Protein AF-A0A2S6NEL4-F1 (afdb_monomer_lite)

Sequence (111 aa):
MTRTSIQKSTRRAGSAGKIAITLRLDPDRVQQLQTIAEAENRTLTNLVETTLIRDLVRRDEAARVITMRAAPGTSNHVAPEDIVRGHDESDEAFARRRNLLTELWSIPDSD

Secondary structure (DSSP, 8-state):
---------------PPPPP-PPP--HHHHHHHHHHHHHTT--HHHHHHHHHHHHHHHHHHHHT-----PPTT--S---GGG-PPPTT--HHHHHHHHHHHHHHHTSPP--

Organism: Rhodopila globiformis (NCBI:txid1071)

Radius of gyration: 27.89 Å; chains: 1; bounding box: 54×68×56 Å

pLDDT: mean 77.86, std 17.77, range [39.16, 97.75]

Structure (mmCIF, N/CA/C/O backbone):
data_AF-A0A2S6NEL4-F1
#
_entry.id   AF-A0A2S6NEL4-F1
#
loop_
_atom_site.group_PDB
_atom_site.id
_atom_site.type_symbol
_atom_site.label_atom_id
_atom_site.label_alt_id
_atom_site.label_comp_id
_atom_site.label_asym_id
_atom_site.label_entity_id
_atom_site.label_seq_id
_atom_site.pdbx_PDB_ins_code
_atom_site.Cartn_x
_atom_site.Cartn_y
_atom_site.Cartn_z
_atom_site.occupancy
_atom_site.B_iso_or_equiv
_atom_site.auth_seq_id
_atom_site.auth_comp_id
_atom_site.auth_asym_id
_atom_site.auth_atom_id
_atom_site.pdbx_PDB_model_num
ATOM 1 N N . MET A 1 1 ? 33.972 47.675 3.404 1.00 41.34 1 MET A N 1
ATOM 2 C CA . MET A 1 1 ? 33.938 46.198 3.504 1.00 41.34 1 MET A CA 1
ATOM 3 C C . MET A 1 1 ? 32.610 45.804 4.135 1.00 41.34 1 MET A C 1
ATOM 5 O O . MET A 1 1 ? 32.471 45.924 5.343 1.00 41.34 1 MET A O 1
ATOM 9 N N . THR A 1 2 ? 31.615 45.421 3.334 1.00 39.22 2 THR A N 1
ATOM 10 C CA . THR A 1 2 ? 30.230 45.220 3.800 1.00 39.22 2 THR A CA 1
ATOM 11 C C . THR A 1 2 ? 29.858 43.754 3.594 1.00 39.22 2 THR A C 1
ATOM 13 O O . THR A 1 2 ? 29.846 43.272 2.465 1.00 39.22 2 THR A O 1
ATOM 16 N N . ARG A 1 3 ? 29.639 43.015 4.689 1.00 39.69 3 ARG A N 1
ATOM 17 C CA . ARG A 1 3 ? 29.252 41.597 4.661 1.00 39.69 3 ARG A CA 1
ATOM 18 C C . ARG A 1 3 ? 27.753 41.484 4.376 1.00 39.69 3 ARG A C 1
ATOM 20 O O . ARG A 1 3 ? 26.939 41.752 5.253 1.00 39.69 3 ARG A O 1
ATOM 27 N N . THR A 1 4 ? 27.400 41.055 3.169 1.00 39.16 4 THR A N 1
ATOM 28 C CA . THR A 1 4 ? 26.036 40.645 2.816 1.00 39.16 4 THR A CA 1
ATOM 29 C C . THR A 1 4 ? 25.757 39.273 3.426 1.00 39.16 4 THR A C 1
ATOM 31 O O . THR A 1 4 ? 26.258 38.255 2.954 1.00 39.16 4 THR A O 1
ATOM 34 N N . SER A 1 5 ? 24.979 39.249 4.507 1.00 42.72 5 SER A N 1
ATOM 35 C CA . SER A 1 5 ? 24.417 38.021 5.070 1.00 42.72 5 SER A CA 1
ATOM 36 C C . SER A 1 5 ? 23.259 37.561 4.186 1.00 42.72 5 SER A C 1
ATOM 38 O O . SER A 1 5 ? 22.214 38.207 4.134 1.00 42.72 5 SER A O 1
ATOM 40 N N . ILE A 1 6 ? 23.450 36.462 3.458 1.00 54.22 6 ILE A N 1
ATOM 41 C CA . ILE A 1 6 ? 22.385 35.798 2.705 1.00 54.22 6 ILE A CA 1
ATOM 42 C C . ILE A 1 6 ? 21.683 34.854 3.683 1.00 54.22 6 ILE A C 1
ATOM 44 O O . ILE A 1 6 ? 22.143 33.738 3.928 1.00 54.22 6 ILE A O 1
ATOM 48 N N . GLN A 1 7 ? 20.566 35.298 4.262 1.00 52.69 7 GLN A N 1
ATOM 49 C CA . GLN A 1 7 ? 19.666 34.393 4.970 1.00 52.69 7 GLN A CA 1
ATOM 50 C C . GLN A 1 7 ? 19.030 33.444 3.951 1.00 52.69 7 GLN A C 1
ATOM 52 O O . GLN A 1 7 ? 18.146 33.808 3.177 1.00 52.69 7 GLN A O 1
ATOM 57 N N . LYS A 1 8 ? 19.517 32.203 3.946 1.00 45.66 8 LYS A N 1
ATOM 58 C CA . LYS A 1 8 ? 18.956 31.083 3.196 1.00 45.66 8 LYS A CA 1
ATOM 59 C C . LYS A 1 8 ? 17.576 30.775 3.785 1.00 45.66 8 LYS A C 1
ATOM 61 O O . LYS A 1 8 ? 17.465 30.054 4.771 1.00 45.66 8 LYS A O 1
ATOM 66 N N . SER A 1 9 ? 16.538 31.382 3.211 1.00 48.22 9 SER A N 1
ATOM 67 C CA . SER A 1 9 ? 15.140 31.081 3.518 1.00 48.22 9 SER A CA 1
ATOM 68 C C . SER A 1 9 ? 14.890 29.608 3.201 1.00 48.22 9 SER A C 1
ATOM 70 O O . SER A 1 9 ? 14.763 29.203 2.043 1.00 48.22 9 SER A O 1
ATOM 72 N N . THR A 1 10 ? 14.888 28.777 4.238 1.00 49.50 10 THR A N 1
ATOM 73 C CA . THR A 1 10 ? 14.349 27.429 4.168 1.00 49.50 10 THR A CA 1
ATOM 74 C C . THR A 1 10 ? 12.853 27.584 3.936 1.00 49.50 10 THR A C 1
ATOM 76 O O . THR A 1 10 ? 12.089 27.890 4.850 1.00 49.50 10 THR A O 1
ATOM 79 N N . ARG A 1 11 ? 12.417 27.410 2.683 1.00 49.47 11 ARG A N 1
ATOM 80 C CA . ARG A 1 11 ? 11.003 27.174 2.394 1.00 49.47 11 ARG A CA 1
ATOM 81 C C . ARG A 1 11 ? 10.599 25.969 3.237 1.00 49.47 11 ARG A C 1
ATOM 83 O O . ARG A 1 11 ? 10.966 24.843 2.911 1.00 49.47 11 ARG A O 1
ATOM 90 N N . ARG A 1 12 ? 9.870 26.199 4.333 1.00 48.91 12 ARG A N 1
ATOM 91 C CA . ARG A 1 12 ? 9.016 25.161 4.907 1.00 48.91 12 ARG A CA 1
ATOM 92 C C . ARG A 1 12 ? 8.145 24.707 3.747 1.00 48.91 12 ARG A C 1
ATOM 94 O O . ARG A 1 12 ? 7.362 25.505 3.236 1.00 48.91 12 ARG A O 1
ATOM 101 N N . ALA A 1 13 ? 8.349 23.477 3.282 1.00 52.28 13 ALA A N 1
ATOM 102 C CA . ALA A 1 13 ? 7.366 22.813 2.447 1.00 52.28 13 ALA A CA 1
ATOM 103 C C . ALA A 1 13 ? 6.037 22.970 3.189 1.00 52.28 13 ALA A C 1
ATOM 105 O O . ALA A 1 13 ? 5.919 22.533 4.336 1.00 52.28 13 ALA A O 1
ATOM 106 N N . GLY A 1 14 ? 5.120 23.750 2.613 1.00 42.66 14 GLY A N 1
ATOM 107 C CA . GLY A 1 14 ? 3.842 24.035 3.243 1.00 42.66 14 GLY A CA 1
ATOM 108 C C . GLY A 1 14 ? 3.195 22.708 3.598 1.00 42.66 14 GLY A C 1
ATOM 109 O O . GLY A 1 14 ? 3.148 21.809 2.760 1.00 42.66 14 GLY A O 1
ATOM 110 N N . SER A 1 15 ? 2.746 22.561 4.843 1.00 57.19 15 SER A N 1
ATOM 111 C CA . SER A 1 15 ? 1.880 21.452 5.209 1.00 57.19 15 SER A CA 1
ATOM 112 C C . SER A 1 15 ? 0.627 21.589 4.353 1.00 57.19 15 SER A C 1
ATOM 114 O O . SER A 1 15 ? -0.249 22.394 4.677 1.00 57.19 15 SER A O 1
ATOM 116 N N . ALA A 1 16 ? 0.566 20.877 3.228 1.00 63.59 16 ALA A N 1
ATOM 117 C CA . ALA A 1 16 ? -0.685 20.674 2.522 1.00 63.59 16 ALA A CA 1
ATOM 118 C C . ALA A 1 16 ? -1.694 20.228 3.590 1.00 63.59 16 ALA A C 1
ATOM 120 O O . ALA A 1 16 ? -1.413 19.304 4.356 1.00 63.59 16 ALA A O 1
ATOM 121 N N . GLY A 1 17 ? -2.765 21.005 3.767 1.00 74.69 17 GLY A N 1
ATOM 122 C CA . GLY A 1 17 ? -3.658 20.856 4.913 1.00 74.69 17 GLY A CA 1
ATOM 123 C C . GLY A 1 17 ? -4.174 19.423 5.020 1.00 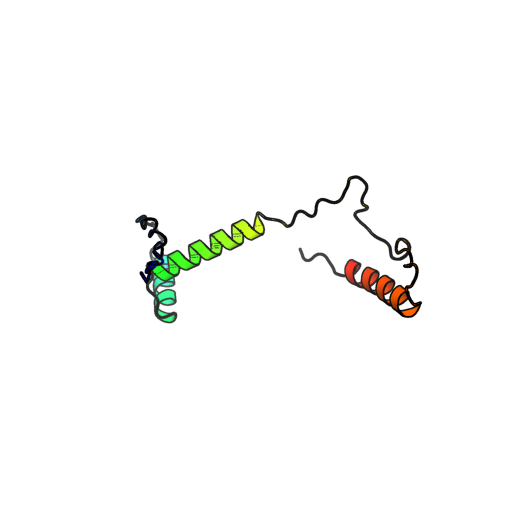74.69 17 GLY A C 1
ATOM 124 O O . GLY A 1 17 ? -4.530 18.813 4.013 1.00 74.69 17 GLY A O 1
ATOM 125 N N . LYS A 1 18 ? -4.203 18.871 6.236 1.00 80.50 18 LYS A N 1
ATOM 126 C CA . LYS A 1 18 ? -4.796 17.551 6.471 1.00 80.50 18 LYS A CA 1
ATOM 127 C C . LYS A 1 18 ? -6.302 17.633 6.221 1.00 80.50 18 LYS A C 1
ATOM 129 O O . LYS A 1 18 ? -6.968 18.494 6.792 1.00 80.50 18 LYS A O 1
ATOM 134 N N . ILE A 1 19 ? -6.830 16.731 5.397 1.00 89.12 19 ILE A N 1
ATOM 135 C CA . ILE A 1 19 ? -8.271 16.594 5.166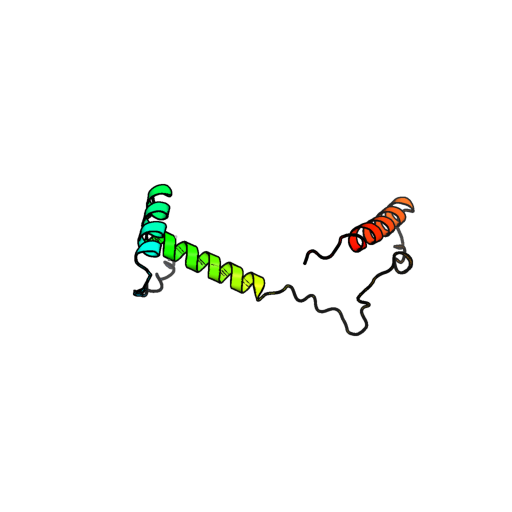 1.00 89.12 19 ILE A CA 1
ATOM 136 C C . ILE A 1 19 ? -8.812 15.578 6.171 1.00 89.12 19 ILE A C 1
ATOM 138 O O . ILE A 1 19 ? -8.320 14.453 6.245 1.00 89.12 19 ILE A O 1
ATOM 142 N N . ALA A 1 20 ? -9.816 15.971 6.954 1.00 91.38 20 ALA A N 1
ATOM 143 C CA . ALA A 1 20 ? -10.505 15.051 7.850 1.00 91.38 20 ALA A CA 1
ATOM 144 C C . ALA A 1 20 ? -11.470 14.170 7.044 1.00 91.38 20 ALA A C 1
ATOM 146 O O . ALA A 1 20 ? -12.344 14.680 6.344 1.00 91.38 20 ALA A O 1
ATOM 147 N N . ILE A 1 21 ? -11.318 12.851 7.155 1.00 89.38 21 ILE A N 1
ATOM 148 C CA 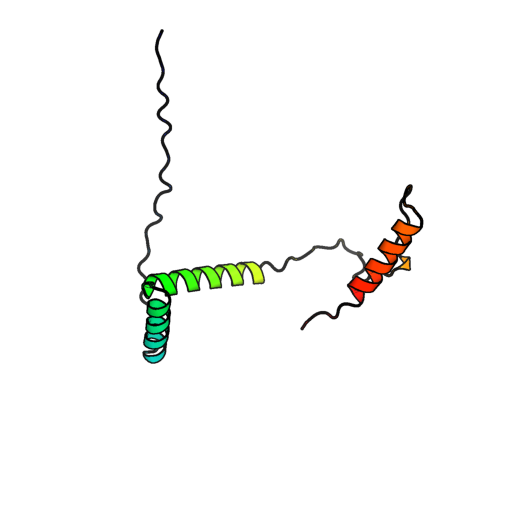. ILE A 1 21 ? -12.167 11.862 6.484 1.00 89.38 21 ILE A CA 1
ATOM 149 C C . ILE A 1 21 ? -12.817 10.995 7.558 1.00 89.38 21 ILE A C 1
ATOM 151 O O . ILE A 1 21 ? -12.144 10.509 8.464 1.00 89.38 21 ILE A O 1
ATOM 155 N N . THR A 1 22 ? -14.129 10.795 7.451 1.00 93.69 22 THR A N 1
ATOM 156 C CA . THR A 1 22 ? -14.856 9.843 8.298 1.00 93.69 22 THR A CA 1
ATOM 157 C C . THR A 1 22 ? -14.973 8.516 7.561 1.00 93.69 22 THR A C 1
ATOM 159 O O . THR A 1 22 ? -15.506 8.476 6.454 1.00 93.69 22 THR A O 1
ATOM 162 N N . LEU A 1 23 ? -14.491 7.434 8.172 1.00 90.88 23 LEU A N 1
ATOM 163 C CA . LEU A 1 23 ? -14.617 6.082 7.636 1.00 90.88 23 LEU A CA 1
ATOM 164 C C . LEU A 1 23 ? -15.708 5.329 8.396 1.00 90.88 23 LEU A C 1
ATOM 166 O O . LEU A 1 23 ? -15.757 5.358 9.624 1.00 90.88 23 LEU A O 1
ATOM 170 N N . ARG A 1 24 ? -16.570 4.633 7.656 1.00 94.56 24 ARG A N 1
ATOM 171 C CA . ARG A 1 24 ? -17.525 3.675 8.215 1.00 94.56 24 ARG A CA 1
ATOM 172 C C . ARG A 1 24 ? -16.942 2.282 8.060 1.00 94.56 24 ARG A C 1
ATOM 174 O O . ARG A 1 24 ? -16.704 1.847 6.938 1.00 94.56 24 ARG A O 1
ATOM 181 N N . LEU A 1 25 ? -16.702 1.619 9.182 1.00 93.88 25 LEU A N 1
ATOM 182 C CA . LEU A 1 25 ? -16.136 0.279 9.244 1.00 93.88 25 LEU A CA 1
ATOM 183 C C . LEU A 1 25 ? -17.055 -0.614 10.069 1.00 93.88 25 LEU A C 1
ATOM 185 O O . LEU A 1 25 ? -17.763 -0.138 10.957 1.00 93.88 25 LEU A O 1
ATOM 189 N N . ASP A 1 26 ? -17.016 -1.903 9.760 1.00 96.50 26 ASP A N 1
ATOM 190 C CA . ASP A 1 26 ? -17.641 -2.922 10.588 1.00 96.50 26 ASP A CA 1
ATOM 191 C C . ASP A 1 26 ? -17.004 -2.920 11.998 1.00 96.50 26 ASP A C 1
ATOM 193 O O . ASP A 1 26 ? -15.775 -2.785 12.094 1.00 96.50 26 ASP A O 1
ATOM 197 N N . PRO A 1 27 ? -17.794 -3.041 13.083 1.00 95.69 27 PRO A N 1
ATOM 198 C CA . PRO A 1 27 ? -17.280 -3.039 14.453 1.00 95.69 27 PRO A CA 1
ATOM 199 C C . PRO A 1 27 ? -16.150 -4.045 14.698 1.00 95.69 27 PRO A C 1
ATOM 201 O O . PRO A 1 27 ? -15.140 -3.687 15.311 1.00 95.69 27 PRO A O 1
ATOM 204 N N . ASP A 1 28 ? -16.260 -5.258 14.155 1.00 96.94 28 ASP A N 1
ATOM 205 C CA . ASP A 1 28 ? -15.263 -6.314 14.348 1.00 96.94 28 ASP A CA 1
ATOM 206 C C . ASP A 1 28 ? -13.939 -5.930 13.674 1.00 96.94 28 ASP A C 1
ATOM 208 O O . ASP A 1 28 ? -12.844 -6.179 14.186 1.00 96.94 28 ASP A O 1
ATOM 212 N N . ARG A 1 29 ? -14.025 -5.237 12.531 1.00 95.31 29 ARG A N 1
ATOM 213 C CA . ARG A 1 29 ? -12.853 -4.723 11.808 1.00 95.31 29 ARG A CA 1
ATOM 214 C C . ARG A 1 29 ? -12.192 -3.565 12.534 1.00 95.31 29 ARG A C 1
ATOM 216 O O . ARG A 1 29 ? -10.964 -3.494 12.542 1.00 95.31 29 ARG A O 1
ATOM 223 N N . VAL A 1 30 ? -12.969 -2.681 13.160 1.00 95.75 30 VAL A N 1
ATOM 224 C CA . VAL A 1 30 ? -12.413 -1.614 14.006 1.00 95.75 30 VAL A CA 1
ATOM 225 C C . VAL A 1 30 ? -11.639 -2.220 15.169 1.00 95.75 30 VAL A C 1
ATOM 227 O O . VAL A 1 30 ? -10.509 -1.807 15.420 1.00 95.75 30 VAL A O 1
ATOM 230 N N . GLN A 1 31 ? -12.203 -3.231 15.831 1.00 96.88 31 GLN A N 1
ATOM 231 C CA . GLN A 1 31 ? -11.550 -3.883 16.961 1.00 96.88 31 GLN A CA 1
ATOM 232 C C . GLN A 1 31 ? -10.254 -4.585 16.541 1.00 96.88 31 GLN A C 1
ATOM 234 O O . GLN A 1 31 ? -9.222 -4.403 17.183 1.00 96.88 31 GLN A O 1
ATOM 239 N N . GLN A 1 32 ? -10.270 -5.294 15.410 1.00 96.94 32 GLN A N 1
ATOM 240 C CA . GLN A 1 32 ? -9.072 -5.915 14.850 1.00 96.94 32 GLN A CA 1
ATOM 241 C C . GLN A 1 32 ? -7.969 -4.884 14.552 1.00 96.94 32 GLN A C 1
ATOM 243 O O . GLN A 1 32 ? -6.813 -5.087 14.923 1.00 96.94 32 GLN A O 1
ATOM 248 N N . LEU A 1 33 ? -8.309 -3.771 13.892 1.00 96.38 33 LEU A N 1
ATOM 249 C CA . LEU A 1 33 ? -7.343 -2.716 13.575 1.00 96.38 33 LEU A CA 1
ATOM 250 C 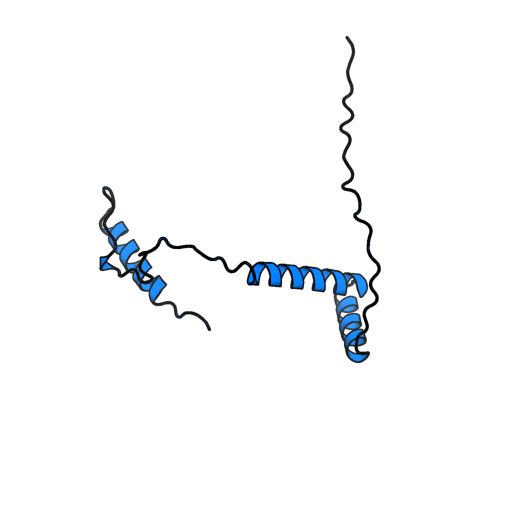C . LEU A 1 33 ? -6.801 -2.036 14.835 1.00 96.38 33 LEU A C 1
ATOM 252 O O . LEU A 1 33 ? -5.622 -1.693 14.881 1.00 96.38 33 LEU A O 1
ATOM 256 N N . GLN A 1 34 ? -7.638 -1.871 15.859 1.00 97.25 34 GLN A N 1
ATOM 257 C CA . GLN A 1 34 ? -7.234 -1.318 17.146 1.00 97.25 34 GLN A CA 1
ATOM 258 C C . GLN A 1 34 ? -6.193 -2.215 17.831 1.00 97.25 34 GLN A C 1
ATOM 260 O O . GLN A 1 34 ? -5.144 -1.720 18.235 1.00 97.25 34 GLN A O 1
ATOM 265 N N . THR A 1 35 ? -6.420 -3.533 17.878 1.00 97.69 35 THR A N 1
ATOM 266 C CA . THR A 1 35 ? -5.455 -4.490 18.446 1.00 97.69 35 THR A CA 1
ATOM 267 C C . THR A 1 35 ? -4.114 -4.461 17.712 1.00 97.69 35 THR A C 1
ATOM 269 O O . THR A 1 35 ? -3.062 -4.498 18.346 1.00 97.69 35 THR A O 1
ATOM 272 N N . ILE A 1 36 ? -4.130 -4.359 16.379 1.00 97.50 36 ILE A N 1
ATOM 273 C CA . ILE A 1 36 ? -2.898 -4.250 15.581 1.00 97.50 36 ILE A CA 1
ATOM 274 C C . ILE A 1 36 ? -2.173 -2.937 15.894 1.00 97.50 36 ILE A C 1
ATOM 276 O O . ILE A 1 36 ? -0.962 -2.936 16.104 1.00 97.50 36 ILE A O 1
ATOM 280 N N . ALA A 1 37 ? -2.904 -1.822 15.961 1.00 97.12 37 ALA A N 1
ATOM 281 C CA . ALA A 1 37 ? -2.321 -0.516 16.252 1.00 97.12 37 ALA A CA 1
ATOM 282 C C . ALA A 1 37 ? -1.637 -0.500 17.628 1.00 97.12 37 ALA A C 1
ATOM 284 O O . ALA A 1 37 ? -0.513 -0.014 17.752 1.00 97.12 37 ALA A O 1
ATOM 285 N N . GLU A 1 38 ? -2.279 -1.091 18.636 1.00 97.56 38 GLU A N 1
ATOM 286 C CA . GLU A 1 38 ? -1.725 -1.241 19.983 1.00 97.56 38 GLU A CA 1
ATOM 287 C C . GLU A 1 38 ? -0.471 -2.117 19.994 1.00 97.56 38 GLU A C 1
ATOM 289 O O . GLU A 1 38 ? 0.547 -1.712 20.555 1.00 97.56 38 GLU A O 1
ATOM 294 N N . ALA A 1 39 ? -0.502 -3.268 19.314 1.00 97.75 39 ALA A N 1
ATOM 295 C CA . ALA A 1 39 ? 0.657 -4.152 19.193 1.00 97.75 39 ALA A CA 1
ATOM 296 C C . ALA A 1 39 ? 1.860 -3.462 18.521 1.00 97.75 39 ALA A C 1
ATOM 298 O O . ALA A 1 39 ? 3.010 -3.737 18.864 1.00 97.75 39 ALA A O 1
ATOM 299 N N . GLU A 1 40 ? 1.607 -2.533 17.596 1.00 96.56 40 GLU A N 1
ATOM 300 C CA . GLU A 1 40 ? 2.640 -1.753 16.909 1.00 96.56 40 GLU A CA 1
ATOM 301 C C . GLU A 1 40 ? 3.058 -0.465 17.647 1.00 96.56 40 GLU A C 1
ATOM 303 O O . GLU A 1 40 ? 3.925 0.255 17.152 1.00 96.56 40 GLU A O 1
ATOM 308 N N . ASN A 1 41 ? 2.491 -0.156 18.822 1.00 97.31 41 ASN A N 1
ATOM 309 C CA . ASN A 1 41 ? 2.673 1.122 19.534 1.00 97.31 41 ASN A CA 1
ATOM 310 C C . ASN A 1 41 ? 2.307 2.351 18.678 1.00 97.31 41 ASN A C 1
ATOM 312 O O . ASN A 1 41 ? 3.014 3.363 18.650 1.00 97.31 41 ASN A O 1
ATOM 316 N N . ARG A 1 42 ? 1.191 2.266 17.950 1.00 95.25 42 ARG A N 1
ATOM 317 C CA . ARG A 1 42 ? 0.706 3.300 17.027 1.00 95.25 42 ARG A CA 1
ATOM 318 C C . ARG A 1 42 ? -0.739 3.667 17.332 1.00 95.25 42 ARG A C 1
ATOM 320 O O . ARG A 1 42 ? -1.492 2.907 17.928 1.00 95.25 42 ARG A O 1
ATOM 327 N N . THR A 1 43 ? -1.153 4.850 16.886 1.00 96.75 43 THR A N 1
ATOM 328 C CA . THR A 1 43 ? -2.573 5.221 16.918 1.00 96.75 43 THR A CA 1
ATOM 329 C C . THR A 1 43 ? -3.309 4.553 15.760 1.00 96.75 43 THR A C 1
ATOM 331 O O . THR A 1 43 ? -2.744 4.389 14.674 1.00 96.75 43 THR A O 1
ATOM 334 N N . LEU A 1 44 ? -4.592 4.236 15.956 1.00 95.12 44 LEU A N 1
ATOM 335 C CA . LEU A 1 44 ? -5.448 3.675 14.906 1.00 95.12 44 LEU A CA 1
ATOM 336 C C . LEU A 1 44 ? -5.435 4.538 13.635 1.00 95.12 44 LEU A C 1
ATOM 338 O O . LEU A 1 44 ? -5.271 4.023 12.532 1.00 95.12 44 LEU A O 1
ATOM 342 N N . THR A 1 45 ? -5.520 5.864 13.785 1.00 95.00 45 THR A N 1
ATOM 343 C CA . THR A 1 45 ? -5.440 6.809 12.663 1.00 95.00 45 THR A CA 1
ATOM 344 C C . THR A 1 45 ? -4.133 6.670 11.883 1.00 95.00 45 THR A C 1
ATOM 346 O O . THR A 1 45 ? -4.166 6.611 10.659 1.00 95.00 45 THR A O 1
ATOM 349 N N . ASN A 1 46 ? -2.988 6.587 12.570 1.00 95.62 46 ASN A N 1
ATOM 350 C CA . ASN A 1 46 ? -1.678 6.476 11.923 1.00 95.62 46 ASN A CA 1
ATOM 351 C C . ASN A 1 46 ? -1.518 5.129 11.198 1.00 95.62 46 ASN A C 1
ATOM 353 O O . ASN A 1 46 ? -0.995 5.084 10.080 1.00 95.62 46 ASN A O 1
ATOM 357 N N . LEU A 1 47 ? -1.999 4.043 11.813 1.00 96.19 47 LEU A N 1
ATOM 358 C CA . LEU A 1 47 ? -2.018 2.719 11.197 1.00 96.19 47 LEU A CA 1
ATOM 359 C C . LEU A 1 47 ? -2.830 2.737 9.895 1.00 96.19 47 LEU A C 1
ATOM 361 O O . LEU A 1 47 ? -2.327 2.311 8.853 1.00 96.19 47 LEU A O 1
ATOM 365 N N . VAL A 1 48 ? -4.057 3.266 9.940 1.00 95.00 48 VAL A N 1
ATOM 366 C CA . VAL A 1 48 ? -4.950 3.351 8.774 1.00 95.00 48 VAL A CA 1
ATOM 367 C C . VAL A 1 48 ? -4.350 4.240 7.686 1.00 95.00 48 VAL A C 1
ATOM 369 O O . VAL A 1 48 ? -4.287 3.824 6.532 1.00 95.00 48 VAL A O 1
ATOM 372 N N . GLU A 1 49 ? -3.845 5.422 8.044 1.00 94.38 49 GLU A N 1
ATOM 373 C CA . GLU A 1 49 ? -3.205 6.354 7.107 1.00 94.38 49 GLU A CA 1
ATOM 374 C C . GLU A 1 49 ? -2.036 5.689 6.370 1.00 94.38 49 GLU A C 1
ATOM 376 O O . GLU A 1 49 ? -1.983 5.683 5.141 1.00 94.38 49 GLU A O 1
ATOM 381 N N . THR A 1 50 ? -1.133 5.046 7.110 1.00 94.62 50 THR A N 1
ATOM 382 C CA . THR A 1 50 ? 0.049 4.401 6.522 1.00 94.62 50 THR A CA 1
ATOM 383 C C . THR A 1 50 ? -0.328 3.210 5.649 1.00 94.62 50 THR A C 1
ATOM 385 O O . THR A 1 50 ? 0.271 2.998 4.594 1.00 94.62 50 THR A O 1
ATOM 388 N N . THR A 1 51 ? -1.328 2.435 6.069 1.00 93.88 51 THR A N 1
ATOM 389 C CA . THR A 1 51 ? -1.801 1.275 5.306 1.00 93.88 51 THR A CA 1
ATOM 390 C C . THR A 1 51 ? -2.431 1.711 3.986 1.00 93.88 51 THR A C 1
ATOM 392 O O . THR A 1 51 ? -2.115 1.132 2.949 1.00 93.88 51 THR A O 1
ATOM 395 N N . LEU A 1 52 ? -3.245 2.773 3.996 1.00 93.50 52 LEU A N 1
ATOM 396 C CA . LEU A 1 52 ? -3.839 3.345 2.786 1.00 93.50 52 LEU A CA 1
ATOM 397 C C . LEU A 1 52 ? -2.777 3.894 1.830 1.00 93.50 52 LEU A C 1
ATOM 399 O O . LEU A 1 52 ? -2.833 3.609 0.637 1.00 93.50 52 LEU A O 1
ATOM 403 N N . ILE A 1 53 ? -1.784 4.630 2.338 1.00 93.38 53 ILE A N 1
ATOM 404 C CA . ILE A 1 53 ? -0.675 5.131 1.510 1.00 93.38 53 ILE A CA 1
ATOM 405 C C . ILE A 1 53 ? 0.061 3.962 0.852 1.00 93.38 53 ILE A C 1
ATOM 407 O O . ILE A 1 53 ? 0.310 3.987 -0.352 1.00 93.38 53 ILE A O 1
ATOM 411 N N . ARG A 1 54 ? 0.377 2.913 1.620 1.00 92.62 54 ARG A N 1
ATOM 412 C CA . ARG A 1 54 ? 1.080 1.734 1.105 1.00 92.62 54 ARG A CA 1
ATOM 413 C C . ARG A 1 54 ? 0.280 1.011 0.025 1.00 92.62 54 ARG A C 1
ATOM 415 O O . ARG A 1 54 ? 0.859 0.586 -0.969 1.00 92.62 54 ARG A O 1
ATOM 422 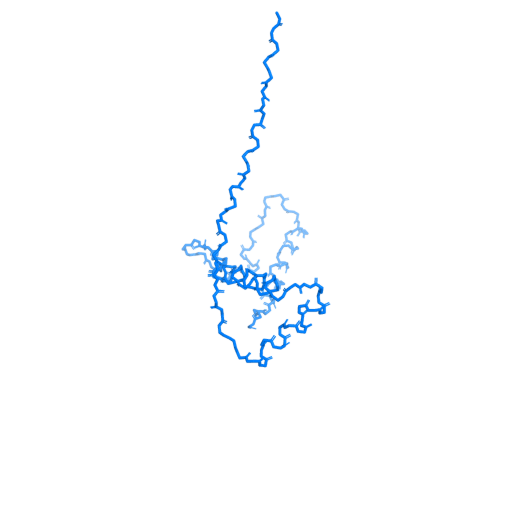N N . ASP A 1 55 ? -1.025 0.862 0.224 1.00 91.06 55 ASP A N 1
ATOM 423 C CA . ASP A 1 55 ? -1.911 0.227 -0.750 1.00 91.06 55 ASP A CA 1
ATOM 424 C C . ASP A 1 55 ? -2.000 1.041 -2.048 1.00 91.06 55 ASP A C 1
ATOM 426 O O . ASP A 1 55 ? -1.861 0.486 -3.134 1.00 91.06 55 ASP A O 1
ATOM 430 N N . LEU A 1 56 ? -2.129 2.367 -1.953 1.00 88.44 56 LEU A N 1
ATOM 431 C CA . LEU A 1 56 ? -2.135 3.246 -3.125 1.00 88.44 56 LEU A CA 1
ATOM 432 C C . LEU A 1 56 ? -0.822 3.179 -3.909 1.00 88.44 56 LEU A C 1
ATOM 434 O O . LEU A 1 56 ? -0.858 3.091 -5.133 1.00 88.44 56 LEU A O 1
ATOM 438 N N . VAL A 1 57 ? 0.322 3.172 -3.219 1.00 87.75 57 VAL A N 1
ATOM 439 C CA . VAL A 1 57 ? 1.638 3.025 -3.863 1.00 87.75 57 VAL A CA 1
ATOM 440 C C . VAL A 1 57 ? 1.741 1.682 -4.583 1.00 87.75 57 VAL A C 1
ATOM 442 O O . VAL A 1 57 ? 2.104 1.651 -5.752 1.00 87.75 57 VAL A O 1
ATOM 445 N N . ARG A 1 58 ? 1.340 0.582 -3.935 1.00 85.19 58 ARG A N 1
ATOM 446 C CA . ARG A 1 58 ? 1.342 -0.751 -4.560 1.00 85.19 58 ARG A CA 1
ATOM 447 C C . ARG A 1 58 ? 0.449 -0.822 -5.793 1.00 85.19 58 ARG A C 1
ATOM 449 O O . ARG A 1 58 ? 0.810 -1.462 -6.772 1.00 85.19 58 ARG A O 1
ATOM 456 N N . ARG A 1 59 ? -0.718 -0.175 -5.758 1.00 80.62 59 ARG A N 1
ATOM 457 C CA . ARG A 1 59 ? -1.619 -0.110 -6.916 1.00 80.62 59 ARG A CA 1
ATOM 458 C C . ARG A 1 59 ? -1.043 0.737 -8.042 1.00 80.62 59 ARG A C 1
ATOM 460 O O . ARG A 1 59 ? -1.214 0.360 -9.192 1.00 80.62 59 ARG A O 1
ATOM 467 N N . ASP A 1 60 ? -0.370 1.845 -7.736 1.00 79.00 60 ASP A N 1
ATOM 468 C CA . ASP A 1 60 ? 0.325 2.654 -8.745 1.00 79.00 60 ASP A CA 1
ATOM 469 C C . ASP A 1 60 ? 1.488 1.869 -9.369 1.00 79.00 60 ASP A C 1
ATOM 471 O O . ASP A 1 60 ? 1.629 1.863 -10.585 1.00 79.00 60 ASP A O 1
ATOM 475 N N . GLU A 1 61 ? 2.262 1.124 -8.576 1.00 71.62 61 GLU A N 1
ATOM 476 C CA . GLU A 1 61 ? 3.306 0.215 -9.074 1.00 71.62 61 GLU A CA 1
ATOM 477 C C . GLU A 1 61 ? 2.728 -0.891 -9.967 1.00 71.62 61 GLU A C 1
ATOM 479 O O . GLU A 1 61 ? 3.214 -1.101 -11.075 1.00 71.62 61 GLU A O 1
ATOM 484 N N . ALA A 1 62 ? 1.656 -1.556 -9.527 1.00 71.31 62 ALA A N 1
ATOM 485 C CA . ALA A 1 62 ? 0.993 -2.602 -10.302 1.00 71.31 62 ALA A CA 1
ATOM 486 C C . ALA A 1 62 ? 0.335 -2.060 -11.583 1.00 71.31 62 ALA A C 1
ATOM 488 O O . ALA A 1 62 ? 0.359 -2.720 -12.617 1.00 71.31 62 ALA A O 1
ATOM 489 N N . ALA A 1 63 ? -0.237 -0.852 -11.538 1.00 64.44 63 ALA A N 1
ATOM 490 C CA . ALA A 1 63 ? -0.797 -0.183 -12.711 1.00 64.44 63 ALA A CA 1
ATOM 491 C C . ALA A 1 63 ? 0.300 0.304 -13.670 1.00 64.44 63 ALA A C 1
ATOM 493 O O . ALA A 1 63 ? 0.104 0.305 -14.885 1.00 64.44 63 ALA A O 1
ATOM 494 N N . ARG A 1 64 ? 1.479 0.662 -13.151 1.00 59.00 64 ARG A N 1
ATOM 495 C CA . ARG A 1 64 ? 2.702 0.926 -13.920 1.00 59.00 64 ARG A CA 1
ATOM 496 C C . ARG A 1 64 ? 3.423 -0.369 -14.271 1.00 59.00 64 ARG A C 1
ATOM 498 O O . ARG A 1 64 ? 4.645 -0.448 -14.135 1.00 59.00 64 ARG A O 1
ATOM 505 N N . VAL A 1 65 ? 2.672 -1.350 -14.782 1.00 55.25 65 VAL A N 1
ATOM 506 C CA . VAL A 1 65 ? 3.218 -2.476 -15.546 1.00 55.25 65 VAL A CA 1
ATOM 507 C C . VAL A 1 65 ? 4.350 -1.922 -16.401 1.00 55.25 65 VAL A C 1
ATOM 509 O O . VAL A 1 65 ? 4.118 -1.042 -17.238 1.00 55.25 65 VAL A O 1
ATOM 512 N N . ILE A 1 66 ? 5.578 -2.369 -16.132 1.00 54.66 66 ILE A N 1
ATOM 513 C CA . ILE A 1 66 ? 6.769 -1.969 -16.876 1.00 54.66 66 ILE A CA 1
ATOM 514 C C . ILE A 1 66 ? 6.541 -2.456 -18.305 1.00 54.66 66 ILE A C 1
ATOM 516 O O . ILE A 1 66 ? 6.832 -3.592 -18.661 1.00 54.66 66 ILE A O 1
ATOM 520 N N . THR A 1 67 ? 5.916 -1.611 -19.120 1.00 50.47 67 THR A N 1
ATOM 521 C CA . THR A 1 67 ? 5.563 -1.952 -20.488 1.00 50.47 67 THR A CA 1
ATOM 522 C C . THR A 1 67 ? 6.814 -1.684 -21.300 1.00 50.47 67 THR A C 1
ATOM 524 O O . THR A 1 67 ? 7.066 -0.556 -21.729 1.00 50.47 67 THR A O 1
ATOM 527 N N . MET A 1 68 ? 7.653 -2.702 -21.456 1.00 56.53 68 MET A N 1
ATOM 528 C CA . MET A 1 68 ? 8.813 -2.596 -22.325 1.00 56.53 68 MET A CA 1
ATOM 529 C C . MET A 1 68 ? 8.301 -2.573 -23.769 1.00 56.53 68 MET A C 1
ATOM 531 O O . MET A 1 68 ? 7.901 -3.593 -24.323 1.00 56.53 68 MET A O 1
ATOM 535 N N . ARG A 1 69 ? 8.224 -1.380 -24.371 1.00 50.03 69 ARG A N 1
ATOM 536 C CA . ARG A 1 69 ? 7.843 -1.241 -25.781 1.00 50.03 69 ARG A CA 1
ATOM 537 C C . ARG A 1 69 ? 8.980 -1.769 -26.648 1.00 50.03 69 ARG A C 1
ATOM 539 O O . ARG A 1 69 ? 9.963 -1.067 -26.869 1.00 50.03 69 ARG A O 1
ATOM 546 N N . ALA A 1 70 ? 8.834 -2.997 -27.128 1.00 61.09 70 ALA A N 1
ATOM 547 C CA . ALA A 1 70 ? 9.674 -3.523 -28.189 1.00 61.09 70 ALA A CA 1
ATOM 548 C C . ALA A 1 70 ? 9.309 -2.848 -29.525 1.00 61.09 70 ALA A C 1
ATOM 550 O O . ALA A 1 70 ? 8.162 -2.435 -29.734 1.00 61.09 70 ALA A O 1
ATOM 551 N N . ALA A 1 71 ? 10.285 -2.685 -30.417 1.00 64.88 71 ALA A N 1
ATOM 552 C CA . ALA A 1 71 ? 10.023 -2.128 -31.739 1.00 64.88 71 ALA A CA 1
ATOM 553 C C . ALA A 1 71 ? 9.113 -3.083 -32.543 1.00 64.88 71 ALA A C 1
ATOM 555 O O . ALA A 1 71 ? 9.145 -4.296 -32.324 1.00 64.88 71 ALA A O 1
ATOM 556 N N . PRO A 1 72 ? 8.302 -2.583 -33.492 1.00 55.34 72 PRO A N 1
ATOM 557 C CA . PRO A 1 72 ? 7.540 -3.453 -34.383 1.00 55.34 72 PRO A CA 1
ATOM 558 C C . PRO A 1 72 ? 8.479 -4.440 -35.093 1.00 55.34 72 PRO A C 1
ATOM 560 O O . PRO A 1 72 ? 9.452 -4.023 -35.716 1.00 55.34 72 PRO A O 1
ATOM 563 N N . GLY A 1 73 ? 8.200 -5.741 -34.976 1.00 64.38 73 GLY A N 1
ATOM 564 C CA . GLY A 1 73 ? 9.037 -6.803 -35.545 1.00 64.38 73 GLY A CA 1
ATOM 565 C C . GLY A 1 73 ? 10.139 -7.334 -34.623 1.00 64.38 73 GLY A C 1
ATOM 566 O O . GLY A 1 73 ? 10.871 -8.232 -35.028 1.00 64.38 73 GLY A O 1
ATOM 567 N N . THR A 1 74 ? 10.262 -6.837 -33.387 1.00 65.44 74 THR A N 1
ATOM 568 C CA . THR A 1 74 ? 11.068 -7.521 -32.370 1.00 65.44 74 THR A CA 1
ATOM 569 C C . THR A 1 74 ? 10.400 -8.851 -32.032 1.00 65.44 74 THR A C 1
ATOM 571 O O . THR A 1 74 ? 9.239 -8.880 -31.628 1.00 65.44 74 THR A O 1
ATOM 574 N N . SER A 1 75 ? 11.121 -9.952 -32.242 1.00 61.50 75 SER A N 1
ATOM 575 C CA . SER A 1 75 ? 10.635 -11.283 -31.897 1.00 61.50 75 SER A CA 1
ATOM 576 C C . SER A 1 75 ? 10.387 -11.370 -30.391 1.00 61.50 75 SER A C 1
ATOM 578 O O . SER A 1 75 ? 11.239 -10.979 -29.594 1.00 61.50 75 SER A O 1
ATOM 580 N N . ASN A 1 76 ? 9.238 -11.925 -30.005 1.00 66.75 76 ASN A N 1
ATOM 581 C CA . ASN A 1 76 ? 8.923 -12.233 -28.606 1.00 66.75 76 ASN A CA 1
ATOM 582 C C . ASN A 1 76 ? 9.751 -13.415 -28.071 1.00 66.75 76 ASN A C 1
ATOM 584 O O . ASN A 1 76 ? 9.623 -13.778 -26.908 1.00 66.75 76 ASN A O 1
ATOM 588 N N . HIS A 1 77 ? 10.572 -14.025 -28.925 1.00 67.31 77 HIS A N 1
ATOM 589 C CA . HIS A 1 77 ? 11.438 -15.145 -28.607 1.00 67.31 77 HIS A CA 1
ATOM 590 C C . HIS A 1 77 ? 12.810 -14.913 -29.243 1.00 67.31 77 HIS A C 1
ATOM 592 O O . HIS A 1 77 ? 12.899 -14.652 -30.443 1.00 67.31 77 HIS A O 1
ATOM 598 N N . VAL A 1 78 ? 13.867 -14.995 -28.440 1.00 70.50 78 VAL A N 1
ATOM 599 C CA . VAL A 1 78 ? 15.251 -14.991 -28.926 1.00 70.50 78 VAL A CA 1
ATOM 600 C C . VAL A 1 78 ? 15.770 -16.401 -28.727 1.00 70.50 78 VAL A C 1
ATOM 602 O O . VAL A 1 78 ? 15.800 -16.875 -27.591 1.00 70.50 78 VAL A O 1
ATOM 605 N N . ALA A 1 79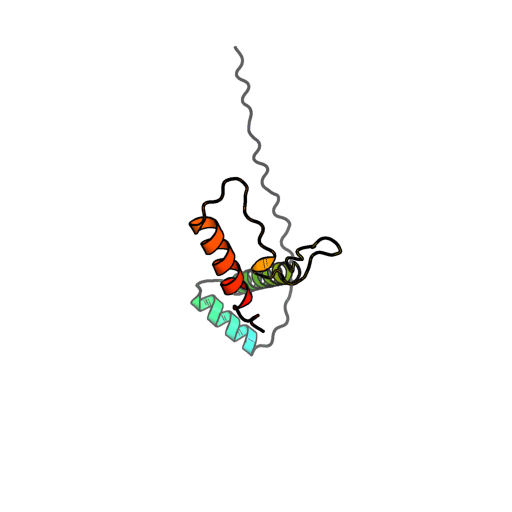 ? 16.154 -17.070 -29.806 1.00 74.31 79 ALA A N 1
ATOM 606 C CA . ALA A 1 79 ? 16.752 -18.387 -29.719 1.00 74.31 79 ALA A CA 1
ATOM 607 C C . ALA A 1 79 ? 18.276 -18.267 -29.510 1.00 74.31 79 ALA A C 1
ATOM 609 O O . ALA A 1 79 ? 18.885 -17.259 -29.885 1.00 74.31 79 ALA A O 1
ATOM 610 N N . PRO A 1 80 ? 18.945 -19.266 -28.909 1.00 73.50 80 PRO A N 1
ATOM 611 C CA . PRO A 1 80 ? 20.394 -19.231 -28.700 1.00 73.50 80 PRO A CA 1
ATOM 612 C C . PRO A 1 80 ? 21.213 -19.041 -29.990 1.00 73.50 80 PRO A C 1
ATOM 614 O O . PRO A 1 80 ? 22.346 -18.568 -29.933 1.00 73.50 80 PRO A O 1
ATOM 617 N N . GLU A 1 81 ? 20.668 -19.431 -31.139 1.00 79.12 81 GLU A N 1
ATOM 618 C CA . GLU A 1 81 ? 21.221 -19.233 -32.482 1.00 79.12 81 GLU A CA 1
ATOM 619 C C . GLU A 1 81 ? 21.150 -17.784 -32.990 1.00 79.12 81 GLU A C 1
ATOM 621 O O . GLU A 1 81 ? 21.962 -17.411 -33.835 1.00 79.12 81 GLU A O 1
ATOM 626 N N . ASP A 1 82 ? 20.264 -16.950 -32.439 1.00 76.50 82 ASP A N 1
ATOM 627 C CA . ASP A 1 82 ? 20.138 -15.530 -32.802 1.00 76.50 82 ASP A CA 1
ATOM 628 C C . ASP A 1 82 ? 21.235 -14.664 -32.156 1.00 76.50 82 ASP A C 1
ATOM 630 O O . ASP A 1 82 ? 21.391 -13.474 -32.450 1.00 76.50 82 ASP A O 1
ATOM 634 N N . ILE A 1 83 ? 22.023 -15.252 -31.250 1.00 78.50 83 ILE A N 1
ATOM 635 C CA . ILE A 1 83 ? 23.117 -14.573 -30.570 1.00 78.50 83 ILE A CA 1
ATOM 636 C C . ILE A 1 83 ? 24.309 -14.443 -31.521 1.00 78.50 83 ILE A C 1
ATOM 638 O O . ILE A 1 83 ? 25.121 -15.351 -31.696 1.00 78.50 83 ILE A O 1
ATOM 642 N N . VAL A 1 84 ? 24.463 -13.241 -32.071 1.00 85.38 84 VAL A N 1
ATOM 643 C CA . VAL A 1 84 ? 25.645 -12.858 -32.846 1.00 85.38 84 VAL A CA 1
ATOM 644 C C . VAL A 1 84 ? 26.828 -12.608 -31.911 1.00 85.38 84 VAL A C 1
ATOM 646 O O . VAL A 1 84 ? 26.695 -11.956 -30.869 1.00 85.38 84 VAL A O 1
ATOM 649 N N . ARG A 1 85 ? 27.995 -13.134 -32.286 1.00 87.31 85 ARG A N 1
ATOM 650 C CA . ARG A 1 85 ? 29.252 -12.952 -31.558 1.00 87.31 85 ARG A CA 1
ATOM 651 C C . ARG A 1 85 ? 29.755 -11.513 -31.668 1.00 87.31 85 ARG A C 1
ATOM 653 O O . ARG A 1 85 ? 29.760 -10.941 -32.756 1.00 87.31 85 ARG A O 1
ATOM 660 N N . GLY A 1 86 ? 30.195 -10.941 -30.549 1.00 87.44 86 GLY A N 1
ATOM 661 C CA . GLY A 1 86 ? 30.831 -9.623 -30.542 1.00 87.44 86 GLY A CA 1
ATOM 662 C C . GLY A 1 86 ? 32.216 -9.644 -31.197 1.00 87.44 86 GLY A C 1
ATOM 663 O O . GLY A 1 86 ? 32.907 -10.659 -31.143 1.00 87.44 86 GLY A O 1
ATOM 664 N N . HIS A 1 87 ? 32.634 -8.514 -31.777 1.00 82.75 87 HIS A N 1
ATOM 665 C CA . HIS A 1 87 ? 33.908 -8.373 -32.504 1.00 82.75 87 HIS A CA 1
ATOM 666 C C . HIS A 1 87 ? 35.127 -8.856 -31.689 1.00 82.75 87 HIS A C 1
ATOM 668 O O . HIS A 1 87 ? 35.995 -9.528 -32.237 1.00 82.75 87 HIS A O 1
ATOM 674 N N . ASP A 1 88 ? 35.151 -8.583 -30.380 1.00 89.88 88 ASP A N 1
ATOM 675 C CA . ASP A 1 88 ? 36.271 -8.913 -29.480 1.00 89.88 88 ASP A CA 1
ATOM 676 C C . ASP A 1 88 ? 35.866 -9.895 -28.365 1.00 89.88 88 ASP A C 1
ATOM 678 O O . ASP A 1 88 ? 36.480 -9.966 -27.300 1.00 89.88 88 ASP A O 1
ATOM 682 N N . GLU A 1 89 ? 34.782 -10.644 -28.575 1.00 88.75 89 GLU A N 1
ATOM 683 C CA . GLU A 1 89 ? 34.257 -11.572 -27.577 1.00 88.75 89 GLU A CA 1
ATOM 684 C C . GLU A 1 89 ? 35.043 -12.891 -27.590 1.00 88.75 89 GLU A C 1
ATOM 686 O O . GLU A 1 89 ? 35.130 -13.578 -28.614 1.00 88.75 89 GLU A O 1
ATOM 691 N N . SER A 1 90 ? 35.589 -13.285 -26.435 1.00 90.38 90 SER A N 1
ATOM 692 C CA . SER A 1 90 ? 36.257 -14.582 -26.280 1.00 90.38 90 SER A CA 1
ATOM 693 C C . SER A 1 90 ? 35.273 -15.747 -26.441 1.00 90.38 90 SER A C 1
ATOM 695 O O . SER A 1 90 ? 34.073 -15.596 -26.205 1.00 90.38 90 SER A O 1
ATOM 697 N N . ASP A 1 91 ? 35.772 -16.929 -26.825 1.00 89.31 91 ASP A N 1
ATOM 698 C CA . ASP A 1 91 ? 34.924 -18.121 -27.020 1.00 89.31 91 ASP A CA 1
ATOM 699 C C . ASP A 1 91 ? 34.135 -18.456 -25.749 1.00 89.31 91 ASP A C 1
ATOM 701 O O . ASP A 1 91 ? 32.949 -18.780 -25.789 1.00 89.31 91 ASP A O 1
ATOM 705 N N . GLU A 1 92 ? 34.794 -18.313 -24.602 1.00 89.94 92 GLU A N 1
ATOM 706 C CA . GLU A 1 92 ? 34.215 -18.582 -23.293 1.00 89.94 92 GLU A CA 1
ATOM 707 C C . GLU A 1 92 ? 33.124 -17.563 -22.925 1.00 89.94 92 GLU A C 1
ATOM 709 O O . GLU A 1 92 ? 32.085 -17.931 -22.377 1.00 89.94 92 GLU A O 1
ATOM 714 N N . ALA A 1 93 ? 33.324 -16.279 -23.246 1.00 85.94 93 ALA A N 1
ATOM 715 C CA . ALA A 1 93 ? 32.316 -15.244 -23.020 1.00 85.94 93 ALA A CA 1
ATOM 716 C C . ALA A 1 93 ? 31.077 -15.461 -23.903 1.00 85.94 93 ALA A C 1
ATOM 718 O O . ALA A 1 93 ? 29.953 -15.399 -23.399 1.00 85.94 93 ALA A O 1
ATOM 719 N N . PHE A 1 94 ? 31.288 -15.820 -25.170 1.00 88.56 94 PHE A N 1
ATOM 720 C CA . PHE A 1 94 ? 30.214 -16.140 -26.105 1.00 88.56 94 PHE A CA 1
ATOM 721 C C . PHE A 1 94 ? 29.402 -17.364 -25.653 1.00 88.56 94 PHE A C 1
ATOM 723 O O . PHE A 1 94 ? 28.171 -17.312 -25.594 1.00 88.56 94 PHE A O 1
ATOM 730 N N . ALA A 1 95 ? 30.081 -18.445 -25.253 1.00 88.19 95 ALA A N 1
ATOM 731 C CA . ALA A 1 95 ? 29.432 -19.655 -24.750 1.00 88.19 95 ALA A CA 1
ATOM 732 C C . ALA A 1 95 ? 28.614 -19.384 -23.477 1.00 88.19 95 ALA A C 1
ATOM 734 O O . ALA A 1 95 ? 27.467 -19.821 -23.375 1.00 88.19 95 ALA A O 1
ATOM 735 N N . ARG A 1 96 ? 29.158 -18.602 -22.532 1.00 86.44 96 ARG A N 1
ATOM 736 C CA . ARG A 1 96 ? 28.431 -18.194 -21.318 1.00 86.44 96 ARG A CA 1
ATOM 737 C C . ARG A 1 96 ? 27.151 -17.431 -21.643 1.00 86.44 96 ARG A C 1
ATOM 739 O O . ARG A 1 96 ? 26.109 -17.735 -21.073 1.00 86.44 96 ARG A O 1
ATOM 746 N N . ARG A 1 97 ? 27.209 -16.473 -22.570 1.00 86.06 97 ARG A N 1
ATOM 747 C CA . ARG A 1 97 ? 26.049 -15.658 -22.959 1.00 86.06 97 ARG A CA 1
ATOM 748 C C . ARG A 1 97 ? 24.957 -16.489 -23.629 1.00 86.06 97 ARG A C 1
ATOM 750 O O . ARG A 1 97 ? 23.779 -16.306 -23.333 1.00 86.06 97 ARG A O 1
ATOM 757 N N . ARG A 1 98 ? 25.349 -17.436 -24.482 1.00 87.00 98 ARG A N 1
ATOM 758 C CA . ARG A 1 98 ? 24.423 -18.370 -25.131 1.00 87.00 98 ARG A CA 1
ATOM 759 C C . ARG A 1 98 ? 23.718 -19.286 -24.126 1.00 87.00 98 ARG A C 1
ATOM 761 O O . ARG A 1 98 ? 22.506 -19.484 -24.214 1.00 87.00 98 ARG A O 1
ATOM 768 N N . ASN A 1 99 ? 24.460 -19.786 -23.143 1.00 86.94 99 ASN A N 1
ATOM 769 C CA . ASN A 1 99 ? 23.907 -20.628 -22.084 1.00 86.94 99 ASN A CA 1
ATOM 770 C C . ASN A 1 99 ? 22.970 -19.838 -21.159 1.00 86.94 99 ASN A C 1
ATOM 772 O O . ASN A 1 99 ? 21.878 -20.314 -20.866 1.00 86.94 99 ASN A O 1
ATOM 776 N N . LEU A 1 100 ? 23.346 -18.611 -20.781 1.00 85.50 100 LEU A N 1
ATOM 777 C CA . LEU A 1 100 ? 22.521 -17.727 -19.951 1.00 85.50 100 LEU A CA 1
ATOM 778 C C . LEU A 1 100 ? 21.152 -17.451 -20.585 1.00 85.50 100 LEU A C 1
ATOM 780 O O . LEU A 1 100 ? 20.139 -17.443 -19.895 1.00 85.50 100 LEU A O 1
ATOM 784 N N . LEU A 1 101 ? 21.109 -17.241 -21.902 1.00 83.19 101 LEU A N 1
ATOM 785 C CA . LEU A 1 101 ? 19.849 -17.033 -22.611 1.00 83.19 101 LEU A CA 1
ATOM 786 C C . LEU A 1 101 ? 18.943 -18.270 -22.502 1.00 83.19 101 LEU A C 1
ATOM 788 O O . LEU A 1 101 ? 17.757 -18.145 -22.223 1.00 83.19 101 LEU A O 1
ATOM 792 N N . THR A 1 102 ? 19.515 -19.465 -22.661 1.00 82.81 102 THR A N 1
ATOM 793 C CA . THR A 1 102 ? 18.775 -20.733 -22.530 1.00 82.81 102 THR A CA 1
ATOM 794 C C . THR A 1 102 ? 18.204 -20.899 -21.122 1.00 82.81 102 THR A C 1
ATOM 796 O O . THR A 1 102 ? 17.057 -21.308 -20.961 1.00 82.81 102 THR A O 1
ATOM 799 N N . GLU A 1 103 ? 18.988 -20.546 -20.104 1.00 83.56 103 GLU A N 1
ATOM 800 C CA . GLU A 1 103 ? 18.570 -20.593 -18.704 1.00 83.56 103 GLU A CA 1
ATOM 801 C C . GLU A 1 103 ? 17.414 -19.626 -18.426 1.00 83.56 103 GLU A C 1
ATOM 803 O O . GLU A 1 103 ? 16.395 -20.043 -17.884 1.00 83.56 103 GLU A O 1
ATOM 808 N N . LEU A 1 104 ? 17.525 -18.370 -18.872 1.00 80.38 104 LEU A N 1
ATOM 809 C CA . LEU A 1 104 ? 16.500 -17.340 -18.672 1.00 80.38 104 LEU A CA 1
ATOM 810 C C . LEU A 1 104 ? 15.149 -17.720 -19.290 1.00 80.38 104 LEU A C 1
ATOM 812 O O . LEU A 1 104 ? 14.119 -17.518 -18.655 1.00 80.38 104 LEU A O 1
ATOM 816 N N . TRP A 1 105 ? 15.144 -18.305 -20.490 1.00 76.12 105 TRP A N 1
ATOM 817 C CA . TRP A 1 105 ? 13.913 -18.749 -21.160 1.00 76.12 105 TRP A CA 1
ATOM 818 C C . TRP A 1 105 ? 13.381 -20.101 -20.662 1.00 76.12 105 TRP A C 1
ATOM 820 O O . TRP A 1 105 ? 12.294 -20.510 -21.060 1.00 76.12 105 TRP A O 1
ATOM 830 N N . SER A 1 106 ? 14.128 -20.800 -19.803 1.00 78.12 106 SER A N 1
ATOM 831 C CA . SER A 1 106 ? 13.664 -22.024 -19.135 1.00 78.12 106 SER A CA 1
ATOM 832 C C . SER A 1 106 ? 12.967 -21.736 -17.800 1.00 78.12 106 SER A C 1
ATOM 834 O O . SER A 1 106 ? 12.439 -22.658 -17.176 1.00 78.12 106 SER A O 1
ATOM 836 N N . ILE A 1 107 ? 12.975 -20.478 -17.342 1.00 77.56 107 ILE A N 1
ATOM 837 C CA . ILE A 1 107 ? 12.261 -20.056 -16.138 1.00 77.56 107 ILE A CA 1
ATOM 838 C C . ILE A 1 107 ? 10.767 -20.007 -16.483 1.00 77.56 107 ILE A C 1
ATOM 840 O O . ILE A 1 107 ? 10.391 -19.279 -17.400 1.00 77.56 107 ILE A O 1
ATOM 844 N N . PRO A 1 108 ? 9.907 -20.771 -15.789 1.00 71.31 108 PRO A N 1
ATOM 845 C CA . PRO A 1 108 ? 8.474 -20.701 -16.022 1.00 71.31 108 PRO A CA 1
ATOM 846 C C . PRO A 1 108 ? 7.954 -19.320 -15.624 1.00 71.31 108 PRO A C 1
ATOM 848 O O . PRO A 1 108 ? 8.268 -18.822 -14.536 1.00 71.31 108 PRO A O 1
ATOM 851 N N . ASP A 1 109 ? 7.125 -18.732 -16.485 1.00 65.75 109 ASP A N 1
ATOM 852 C CA . ASP A 1 109 ? 6.319 -17.576 -16.110 1.00 65.75 109 ASP A CA 1
ATOM 853 C C . ASP A 1 109 ? 5.459 -17.994 -14.913 1.00 65.75 109 ASP A C 1
ATOM 855 O O . ASP A 1 109 ? 4.698 -18.960 -14.969 1.00 65.75 109 ASP A O 1
ATOM 859 N N . SER A 1 110 ? 5.684 -17.346 -13.773 1.00 59.09 110 SER A N 1
ATOM 860 C CA . SER A 1 110 ? 4.908 -17.620 -12.567 1.00 59.09 110 SER A CA 1
ATOM 861 C C . SER A 1 110 ? 3.536 -16.965 -12.729 1.00 59.09 110 SER A C 1
ATOM 863 O O . SER A 1 110 ? 3.467 -15.735 -12.734 1.00 59.09 110 SER A O 1
ATOM 865 N N . ASP A 1 111 ? 2.494 -17.787 -12.893 1.00 48.94 111 ASP A N 1
ATOM 866 C CA . ASP A 1 111 ? 1.077 -17.377 -12.874 1.00 48.94 111 ASP A CA 1
ATOM 867 C C . ASP A 1 111 ? 0.664 -16.747 -11.527 1.00 48.94 111 ASP A C 1
ATOM 869 O O . ASP A 1 111 ? 1.061 -17.279 -10.459 1.00 48.94 111 ASP A O 1
#

InterPro domains:
  IPR010985 Ribbon-helix-helix [SSF47598] (21-64)

Foldseek 3Di:
DDDDDDPPPPPPPPPPDDDDDDDDDDPVVLVVLCVVCVVVVHDSVVSVVVVVVVVVVVVVVVVPPVPPDDDVPDDPDDALVNDDDDPPADPVNNVVVSVVSVVVVVDDDDD